Protein AF-A0A2E5SNP8-F1 (afdb_monomer_lite)

pLDDT: mean 77.78, std 11.35, range [41.16, 94.56]

Sequence (162 aa):
DAADNKRTVGARALLDPRYRLQFEVSVLERESGSVIETRTGSQGGSGGEKEIIASYILTASLSYALCPDGATQPLFGTIVLDEAFSKSSHAVAGRIISALNEFGLHPLFVTPNKEMRLLRAHTRSAILVHRKDLRATLTSLSWEELEAHAEKMTRKAHEIPG

Foldseek 3Di:
DLCPCCPDLVNCVVPPVLSVDKDKDFDADPPPRDTPDIQIEDPDDDPVSNLLRVLLCVLVVLQVVQADVPDQGGPAQEDEDEQQCVPPDLVSSLSSLVNSVVSNHDYDYHHPPPPPVSCLVRDFWDWDWDDDDPDIDTDIGGPVRVVVVVVVVVVVVVPPDD

Secondary structure (DSSP, 8-state):
--SS-TTSHHHHHHH-GGGT---EEEEE-TTT--EEEEEE-SSS--HHHHHHHHHHHHHHHHHHHHSPTT-SS-SS-EEEETTTTTTS-HHHHHHHHHHHHHTT-EEEE--SSTTHHHHHHH-SEEEEEEEETTEEEEEEEEHHHHHHHHHHHHHHHH----

Structure (mmCIF, N/CA/C/O backbone):
data_AF-A0A2E5SNP8-F1
#
_entry.id   AF-A0A2E5SNP8-F1
#
loop_
_atom_site.group_PDB
_atom_site.id
_atom_site.type_symbol
_atom_site.label_atom_id
_atom_site.label_alt_id
_atom_site.label_comp_id
_atom_site.label_asym_id
_atom_site.label_entity_id
_atom_site.label_seq_id
_atom_site.pdbx_PDB_ins_code
_atom_site.Cartn_x
_atom_site.Cartn_y
_atom_site.Cartn_z
_atom_site.occupancy
_atom_site.B_iso_or_equiv
_atom_site.auth_seq_id
_atom_site.auth_comp_id
_atom_site.auth_asym_id
_atom_site.auth_atom_id
_atom_site.pdbx_PDB_model_num
ATOM 1 N N . ASP A 1 1 ? -39.409 20.580 7.365 1.00 49.41 1 ASP A N 1
ATOM 2 C CA . ASP A 1 1 ? -38.577 21.162 8.444 1.00 49.41 1 ASP A CA 1
ATOM 3 C C . ASP A 1 1 ? -37.169 20.596 8.653 1.00 49.41 1 ASP A C 1
ATOM 5 O O . ASP A 1 1 ? -36.381 21.269 9.299 1.00 49.41 1 ASP A O 1
ATOM 9 N N . ALA A 1 2 ? -36.760 19.460 8.065 1.00 43.91 2 ALA A N 1
ATOM 10 C CA . ALA A 1 2 ? -35.345 19.024 8.109 1.00 43.91 2 ALA A CA 1
ATOM 11 C C . ALA A 1 2 ? -34.554 19.275 6.803 1.00 43.91 2 ALA A C 1
ATOM 13 O O . ALA A 1 2 ? -33.326 19.281 6.814 1.00 43.91 2 ALA A O 1
ATOM 14 N N . ALA A 1 3 ? -35.246 19.500 5.681 1.00 45.56 3 ALA A N 1
ATOM 15 C CA . ALA A 1 3 ? -34.631 19.659 4.359 1.00 45.56 3 ALA A CA 1
ATOM 16 C C . ALA A 1 3 ? -34.112 21.083 4.069 1.00 45.56 3 ALA A C 1
ATOM 18 O O . ALA A 1 3 ? -33.284 21.259 3.177 1.00 45.56 3 ALA A O 1
ATOM 19 N N . ASP A 1 4 ? -34.559 22.087 4.830 1.00 51.22 4 ASP A N 1
ATOM 20 C CA . ASP A 1 4 ? -34.356 23.500 4.478 1.00 51.22 4 ASP A CA 1
ATOM 21 C C . ASP A 1 4 ? -33.076 24.125 5.051 1.00 51.22 4 ASP A C 1
ATOM 23 O O . ASP A 1 4 ? -32.655 25.198 4.628 1.00 51.22 4 ASP A O 1
ATOM 27 N N . ASN A 1 5 ? -32.397 23.451 5.986 1.00 55.06 5 ASN A N 1
ATOM 28 C CA . ASN A 1 5 ? -31.256 24.035 6.688 1.00 55.06 5 ASN A CA 1
ATOM 29 C C . ASN A 1 5 ? -29.972 23.220 6.473 1.00 55.06 5 ASN A C 1
ATOM 31 O O . ASN A 1 5 ? -29.460 22.563 7.380 1.00 55.06 5 ASN A O 1
ATOM 35 N N . LYS A 1 6 ? -29.416 23.299 5.251 1.00 55.66 6 LYS A N 1
ATOM 36 C CA . LYS A 1 6 ? -28.179 22.617 4.780 1.00 55.66 6 LYS A CA 1
ATOM 37 C C . LYS A 1 6 ? -26.914 22.858 5.639 1.00 55.66 6 LYS A C 1
ATOM 39 O O . LYS A 1 6 ? -25.835 22.343 5.331 1.00 55.66 6 LYS A O 1
ATOM 44 N N . ARG A 1 7 ? -27.003 23.669 6.697 1.00 65.44 7 ARG A N 1
ATOM 45 C CA . ARG A 1 7 ? -25.902 24.011 7.608 1.00 65.44 7 ARG A CA 1
ATOM 46 C C . ARG A 1 7 ? -25.906 23.252 8.933 1.00 65.44 7 ARG A C 1
ATOM 48 O O . ARG A 1 7 ? -24.882 23.294 9.609 1.00 65.44 7 ARG A O 1
ATOM 55 N N . THR A 1 8 ? -26.979 22.555 9.306 1.00 77.00 8 THR A N 1
ATOM 56 C CA . THR A 1 8 ? -26.971 21.781 10.556 1.00 77.00 8 THR A CA 1
ATOM 57 C C . THR A 1 8 ? -26.186 20.482 10.382 1.00 77.00 8 THR A C 1
ATOM 59 O O . THR A 1 8 ? -26.180 19.873 9.309 1.00 77.00 8 THR A O 1
ATOM 62 N N . VAL A 1 9 ? -25.514 20.044 11.448 1.00 72.06 9 VAL A N 1
ATOM 63 C CA . VAL A 1 9 ? -24.779 18.769 11.458 1.00 72.06 9 VAL A CA 1
ATOM 64 C C . VAL A 1 9 ? -25.722 17.604 11.139 1.00 72.06 9 VAL A C 1
ATOM 66 O O . VAL A 1 9 ? -25.363 16.740 10.348 1.00 72.06 9 VAL A O 1
ATOM 69 N N . GLY A 1 10 ? -26.960 17.642 11.647 1.00 76.25 10 GLY A N 1
ATOM 70 C CA . GLY A 1 10 ? -27.993 16.645 11.347 1.00 76.25 10 GLY A CA 1
ATOM 71 C C . GLY A 1 10 ? -28.369 16.580 9.862 1.00 76.25 10 GLY A C 1
ATOM 72 O O . GLY A 1 10 ? -28.402 15.493 9.296 1.00 76.25 10 GLY A O 1
ATOM 73 N N . ALA A 1 11 ? -28.570 17.723 9.194 1.00 79.19 11 ALA A N 1
ATOM 74 C CA . ALA A 1 11 ? -28.865 17.742 7.758 1.00 79.19 11 ALA A CA 1
ATOM 75 C C . ALA A 1 11 ? -27.678 17.250 6.911 1.00 79.19 11 ALA A C 1
ATOM 77 O O . ALA A 1 11 ? -27.872 16.578 5.900 1.00 79.19 11 ALA A O 1
ATOM 78 N N . ARG A 1 12 ? -26.440 17.541 7.336 1.00 77.94 12 ARG A N 1
ATOM 79 C CA . ARG A 1 12 ? -25.228 17.031 6.677 1.00 77.94 12 ARG A CA 1
ATOM 80 C C . ARG A 1 12 ? -25.062 15.529 6.876 1.00 77.94 12 ARG A C 1
ATOM 82 O O . ARG A 1 12 ? -24.748 14.839 5.915 1.00 77.94 12 ARG A O 1
ATOM 89 N N . ALA A 1 13 ? -25.348 15.013 8.067 1.00 80.94 13 ALA A N 1
ATOM 90 C CA . ALA A 1 13 ? -25.281 13.586 8.371 1.00 80.94 13 ALA A CA 1
ATOM 91 C C . ALA A 1 13 ? -26.207 12.736 7.486 1.00 80.94 13 ALA A C 1
ATOM 93 O O . ALA A 1 13 ? -25.852 11.606 7.157 1.00 80.94 13 ALA A O 1
ATOM 94 N N . LEU A 1 14 ? -27.343 13.274 7.026 1.00 81.88 14 LEU A N 1
ATOM 95 C CA . LEU A 1 14 ? -28.252 12.553 6.123 1.00 81.88 14 LEU A CA 1
ATOM 96 C C . LEU A 1 14 ? -27.600 12.168 4.786 1.00 81.88 14 LEU A C 1
ATOM 98 O O . LEU A 1 14 ? -27.883 11.095 4.261 1.00 81.88 14 LEU A O 1
ATOM 102 N N . LEU A 1 15 ? -26.723 13.019 4.245 1.00 80.88 15 LEU A N 1
ATOM 103 C CA . LEU A 1 15 ? -26.130 12.836 2.913 1.00 80.88 15 LEU A CA 1
ATOM 104 C C . LEU A 1 15 ? -24.621 12.570 2.946 1.00 80.88 15 LEU A C 1
ATOM 106 O O . LEU A 1 15 ? -24.077 12.020 1.994 1.00 80.88 15 LEU A O 1
ATOM 110 N N . ASP A 1 16 ? -23.943 12.930 4.033 1.00 76.69 16 ASP A N 1
ATOM 111 C CA . ASP A 1 16 ? -22.495 12.843 4.156 1.00 76.69 16 ASP A CA 1
ATOM 112 C C . ASP A 1 16 ? -22.106 11.926 5.332 1.00 76.69 16 ASP A C 1
ATOM 114 O O . ASP A 1 16 ? -22.250 12.304 6.502 1.00 76.69 16 ASP A O 1
ATOM 118 N N . PRO A 1 17 ? -21.604 10.706 5.049 1.00 69.62 17 PRO A N 1
ATOM 119 C CA . PRO A 1 17 ? -21.241 9.738 6.080 1.00 69.62 17 PRO A CA 1
ATOM 120 C C . PRO A 1 17 ? -20.112 10.224 6.998 1.00 69.62 17 PRO A C 1
ATOM 122 O O . PRO A 1 17 ? -20.000 9.723 8.114 1.00 69.62 17 PRO A O 1
ATOM 125 N N . ARG A 1 18 ? -19.335 11.246 6.605 1.00 72.31 18 ARG A N 1
ATOM 126 C CA . ARG A 1 18 ? -18.308 11.864 7.468 1.00 72.31 18 ARG A CA 1
ATOM 127 C C . ARG A 1 18 ? -18.896 12.549 8.703 1.00 72.31 18 ARG A C 1
ATOM 129 O O . ARG A 1 18 ? -18.163 12.839 9.637 1.00 72.31 18 ARG A O 1
ATOM 136 N N . TYR A 1 19 ? -20.200 12.824 8.702 1.00 75.25 19 TYR A N 1
ATO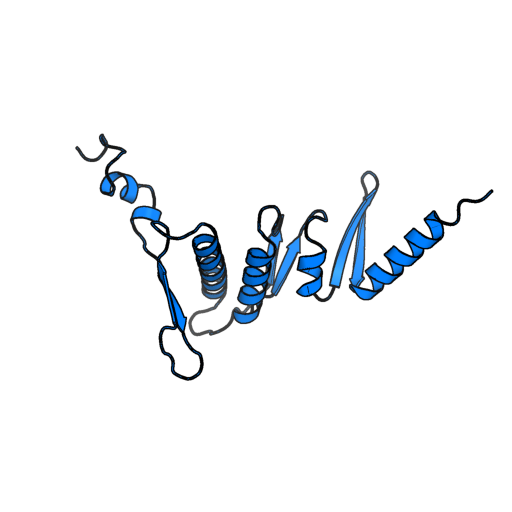M 137 C CA . TYR A 1 19 ? -20.928 13.349 9.859 1.00 75.25 19 TYR A CA 1
ATOM 138 C C . TYR A 1 19 ? -21.728 12.264 10.602 1.00 75.25 19 TYR A C 1
ATOM 140 O O . TYR A 1 19 ? -22.406 12.580 11.575 1.00 75.25 19 TYR A O 1
ATOM 148 N N . ARG A 1 20 ? -21.673 11.002 10.148 1.00 76.94 20 ARG A N 1
ATOM 149 C CA . ARG A 1 20 ? -22.327 9.845 10.792 1.00 76.94 20 ARG A CA 1
ATOM 150 C C . ARG A 1 20 ? -21.351 8.886 11.455 1.00 76.94 20 ARG A C 1
ATOM 152 O O . ARG A 1 20 ? -21.744 8.174 12.371 1.00 76.94 20 ARG A O 1
ATOM 159 N N . LEU A 1 21 ? -20.116 8.835 10.968 1.00 71.25 21 LEU A N 1
ATOM 160 C CA . LEU A 1 21 ? -19.105 7.892 11.419 1.00 71.25 21 LEU A CA 1
ATOM 161 C C . LEU A 1 21 ? -17.880 8.653 11.911 1.00 71.25 21 LEU A C 1
ATOM 163 O O . LEU A 1 21 ? -17.384 9.557 11.237 1.00 71.25 21 LEU A O 1
ATOM 167 N N . GLN A 1 22 ? -17.390 8.252 13.078 1.00 72.88 22 GLN A N 1
ATOM 168 C CA . GLN A 1 22 ? -16.111 8.684 13.616 1.00 72.88 22 GLN A CA 1
ATOM 169 C C . GLN A 1 22 ? -15.177 7.479 13.646 1.00 72.88 22 GLN A C 1
ATOM 171 O O . GLN A 1 22 ? -15.581 6.376 14.005 1.00 72.88 22 GLN A O 1
ATOM 176 N N . PHE A 1 23 ? -13.931 7.705 13.247 1.00 72.69 23 PHE A N 1
ATOM 177 C CA . PHE A 1 23 ? -12.878 6.702 13.306 1.00 72.69 23 PHE A CA 1
ATOM 178 C C . PHE A 1 23 ? -11.856 7.119 14.353 1.00 72.69 23 PHE A C 1
ATOM 180 O O . PHE A 1 23 ? -11.596 8.310 14.519 1.00 72.69 23 PHE A O 1
ATOM 187 N N . GLU A 1 24 ? -11.263 6.149 15.026 1.00 76.94 24 GLU A N 1
ATOM 188 C CA . GLU A 1 24 ? -10.179 6.359 15.975 1.00 76.94 24 GLU A CA 1
ATOM 189 C C . GLU A 1 24 ? -9.083 5.338 15.690 1.00 76.94 24 GLU A C 1
ATOM 191 O O . GLU A 1 24 ? -9.364 4.173 15.411 1.00 76.94 24 GLU A O 1
ATOM 196 N N . VAL A 1 25 ? -7.835 5.796 15.707 1.00 77.25 25 VAL A N 1
ATOM 197 C CA . VAL A 1 25 ? -6.651 4.955 15.557 1.00 77.25 25 VAL A CA 1
ATOM 198 C C . VAL A 1 25 ? -5.770 5.181 16.771 1.00 77.25 25 VAL A C 1
ATOM 200 O O . VAL A 1 25 ? -5.230 6.274 16.952 1.00 77.25 25 VAL A O 1
ATOM 203 N N . SER A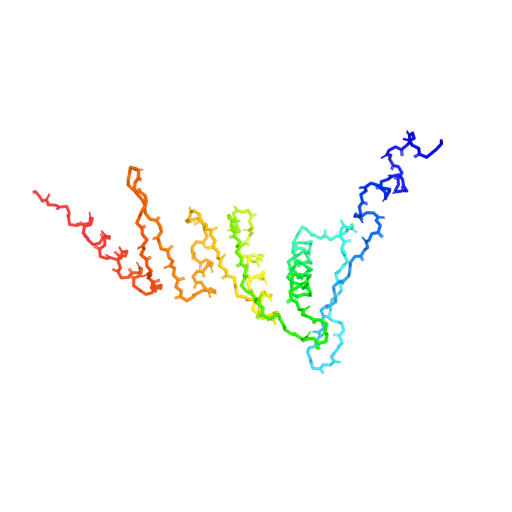 1 26 ? -5.604 4.142 17.581 1.00 83.31 26 SER A N 1
ATOM 204 C CA . SER A 1 26 ? -4.686 4.146 18.717 1.00 83.31 26 SER A CA 1
ATOM 205 C C . SER A 1 26 ? -3.381 3.459 18.334 1.00 83.31 26 SER A C 1
ATOM 207 O O . SER A 1 26 ? -3.372 2.339 17.825 1.00 83.31 26 SER A O 1
ATOM 209 N N . VAL A 1 27 ? -2.270 4.143 18.577 1.00 81.69 27 VAL A N 1
ATOM 210 C CA . VAL A 1 27 ? -0.919 3.598 18.486 1.00 81.69 27 VAL A CA 1
ATOM 211 C C . VAL A 1 27 ? -0.573 3.009 19.841 1.00 81.69 27 VAL A C 1
ATOM 213 O O . VAL A 1 27 ? -0.600 3.711 20.853 1.00 81.69 27 VAL A O 1
ATOM 216 N N . LEU A 1 28 ? -0.252 1.720 19.848 1.00 88.62 28 LEU A N 1
ATOM 217 C CA . LEU A 1 28 ? 0.079 0.979 21.056 1.00 88.62 28 LEU A CA 1
ATOM 218 C C . LEU A 1 28 ? 1.579 0.701 21.114 1.00 88.62 28 LEU A C 1
ATOM 220 O O . LEU A 1 28 ? 2.203 0.394 20.094 1.00 88.62 28 LEU A O 1
ATOM 224 N N . GLU A 1 29 ? 2.150 0.765 22.313 1.00 93.19 29 GLU A N 1
ATOM 225 C CA . GLU A 1 29 ? 3.474 0.215 22.566 1.00 93.19 29 GLU A CA 1
ATOM 226 C C . GLU A 1 29 ? 3.406 -1.309 22.458 1.00 93.19 29 GLU A C 1
ATOM 228 O O . GLU A 1 29 ? 2.570 -1.952 23.092 1.00 93.19 29 GLU A O 1
ATOM 233 N N . ARG A 1 30 ? 4.286 -1.898 21.642 1.00 88.62 30 ARG A N 1
ATOM 234 C CA . ARG A 1 30 ? 4.216 -3.324 21.295 1.00 88.62 30 ARG A CA 1
ATOM 235 C C . ARG A 1 30 ? 4.337 -4.250 22.510 1.00 88.62 30 ARG A C 1
ATOM 237 O O . ARG A 1 30 ? 3.696 -5.294 22.517 1.00 88.62 30 ARG A O 1
ATOM 244 N N . GLU A 1 31 ? 5.165 -3.896 23.491 1.00 94.56 31 GLU A N 1
ATOM 245 C CA . GLU A 1 31 ? 5.459 -4.759 24.643 1.00 94.56 31 GLU A CA 1
ATOM 246 C C . GLU A 1 31 ? 4.443 -4.595 25.777 1.00 94.56 31 GLU A C 1
ATOM 248 O O . GLU A 1 31 ? 3.936 -5.593 26.285 1.00 94.56 31 GLU A O 1
ATOM 253 N N . SER A 1 32 ? 4.109 -3.359 26.164 1.00 94.44 32 SER A N 1
ATOM 254 C CA . SER A 1 32 ? 3.167 -3.117 27.267 1.00 94.44 32 SER A CA 1
ATOM 255 C C . SER A 1 32 ? 1.699 -3.089 26.844 1.00 94.44 32 SER A C 1
ATOM 257 O O . SER A 1 32 ? 0.817 -3.177 27.697 1.00 94.44 32 SER A O 1
ATOM 259 N N . GLY A 1 33 ? 1.414 -2.908 25.550 1.00 91.62 33 GLY A N 1
ATOM 260 C CA . GLY A 1 33 ? 0.065 -2.652 25.046 1.00 91.62 33 GLY A CA 1
ATOM 261 C C . GLY A 1 33 ? -0.503 -1.291 25.460 1.00 91.62 33 GLY A C 1
ATOM 262 O O . GLY A 1 33 ? -1.682 -1.026 25.224 1.00 91.62 33 GLY A O 1
ATOM 263 N N . SER A 1 34 ? 0.300 -0.423 26.084 1.00 93.19 34 SER A N 1
ATOM 264 C CA . SER A 1 34 ? -0.146 0.906 26.495 1.00 93.19 34 SER A CA 1
ATOM 265 C C . SER A 1 34 ? -0.374 1.815 25.289 1.00 93.19 34 SER A C 1
ATOM 267 O O . SER A 1 34 ? 0.306 1.716 24.265 1.00 93.19 34 SER A O 1
ATOM 269 N N . VAL A 1 35 ? -1.352 2.712 25.402 1.00 91.94 35 VAL A N 1
ATOM 270 C CA . VAL A 1 35 ? -1.637 3.697 24.357 1.00 91.94 35 VAL A CA 1
ATOM 271 C C . VAL A 1 35 ? -0.552 4.769 24.387 1.00 91.94 35 VAL A C 1
ATOM 273 O O . VAL A 1 35 ? -0.458 5.533 25.344 1.00 91.94 35 VAL A O 1
ATOM 276 N N . ILE A 1 36 ? 0.243 4.836 23.321 1.00 88.56 36 ILE A N 1
ATOM 277 C CA . ILE A 1 36 ? 1.224 5.904 23.101 1.00 88.56 36 ILE A CA 1
ATOM 278 C C . ILE A 1 36 ? 0.500 7.156 22.611 1.00 88.56 36 ILE A C 1
ATOM 280 O O . ILE A 1 36 ? 0.779 8.269 23.047 1.00 88.56 36 ILE A O 1
ATOM 284 N N . GLU A 1 37 ? -0.424 6.972 21.669 1.00 82.25 37 GLU A N 1
ATOM 285 C CA . GLU A 1 37 ? -1.083 8.075 20.990 1.00 82.25 37 GLU A CA 1
ATOM 286 C C . GLU A 1 37 ? -2.434 7.637 20.433 1.00 82.25 37 GLU A C 1
ATOM 288 O O . GLU A 1 37 ? -2.549 6.567 19.842 1.00 82.25 37 GLU A O 1
ATOM 293 N N . THR A 1 38 ? -3.442 8.494 20.549 1.00 81.69 38 THR A N 1
ATOM 294 C CA . THR A 1 38 ? -4.748 8.296 19.919 1.00 81.69 38 THR A CA 1
ATOM 295 C C . THR A 1 38 ? -4.981 9.385 18.885 1.00 81.69 38 THR A C 1
ATOM 297 O O . THR A 1 38 ? -4.855 10.572 19.181 1.00 81.69 38 THR A O 1
ATOM 300 N N . ARG A 1 39 ? -5.376 8.985 17.675 1.00 76.19 39 ARG A N 1
ATOM 301 C CA . ARG A 1 39 ? -5.740 9.884 16.579 1.00 76.19 39 ARG A CA 1
ATOM 302 C C . ARG A 1 39 ? -7.212 9.702 16.226 1.00 76.19 39 ARG A C 1
ATOM 304 O O . ARG A 1 39 ? -7.626 8.610 15.845 1.00 76.19 39 ARG A O 1
ATOM 311 N N . THR A 1 40 ? -8.000 10.770 16.301 1.00 72.56 40 THR A N 1
ATOM 312 C CA . THR A 1 40 ? -9.427 10.758 15.944 1.00 72.56 40 THR A CA 1
ATOM 313 C C . THR A 1 40 ? -9.663 11.359 14.553 1.00 72.56 40 THR A C 1
ATOM 315 O O . THR A 1 40 ? -9.007 12.303 14.112 1.00 72.56 40 THR A O 1
ATOM 318 N N . GLY A 1 41 ? -10.573 10.744 13.801 1.00 66.94 41 GLY A N 1
ATOM 319 C CA . GLY A 1 41 ? -10.789 10.980 12.379 1.00 66.94 41 GLY A CA 1
ATOM 320 C C . GLY A 1 41 ? -11.771 12.106 12.028 1.00 66.94 41 GLY A C 1
ATOM 321 O O . GLY A 1 41 ? -12.733 12.405 12.730 1.00 66.94 41 GLY A O 1
ATOM 322 N N . SER A 1 42 ? -11.548 12.652 10.827 1.00 55.12 42 SER A N 1
ATOM 323 C CA . SER A 1 42 ? -12.325 13.621 10.027 1.00 55.12 42 SER A CA 1
ATOM 324 C C . SER A 1 42 ? -12.453 15.068 10.540 1.00 55.12 42 SER A C 1
ATOM 326 O O . SER A 1 42 ? -12.244 15.992 9.744 1.00 55.12 42 SER A O 1
ATOM 328 N N . GLN A 1 43 ? -12.695 15.292 11.834 1.00 55.53 43 GLN A N 1
ATOM 329 C CA . GLN A 1 43 ? -12.932 16.620 12.422 1.00 55.53 43 GLN A CA 1
ATOM 330 C C . GLN A 1 43 ? -11.909 16.904 13.539 1.00 55.53 43 GLN A C 1
ATOM 332 O O . GLN A 1 43 ? -12.184 16.627 14.697 1.00 55.53 43 GLN A O 1
ATOM 337 N N . GLY A 1 44 ? -10.724 17.441 13.210 1.00 55.41 44 GLY A N 1
ATOM 338 C CA . GLY A 1 44 ? -9.822 18.001 14.241 1.00 55.41 44 GLY A CA 1
ATOM 339 C C . GLY A 1 44 ? -8.331 17.641 14.220 1.00 55.41 44 GLY A C 1
ATOM 340 O O . GLY A 1 44 ? -7.607 18.195 15.032 1.00 55.41 44 GLY A O 1
ATOM 341 N N . GLY A 1 45 ? -7.842 16.799 13.306 1.00 57.50 45 GLY A N 1
ATOM 342 C CA . GLY A 1 45 ? -6.401 16.498 13.187 1.00 57.50 45 GLY A CA 1
ATOM 343 C C . GLY A 1 45 ? -5.630 17.371 12.186 1.00 57.50 45 GLY A C 1
ATOM 344 O O . GLY A 1 45 ? -6.235 18.003 11.305 1.00 57.50 45 GLY A O 1
ATOM 345 N N . SER A 1 46 ? -4.293 17.356 12.270 1.00 63.22 46 SER A N 1
ATOM 346 C CA . SER A 1 46 ? -3.418 17.928 11.230 1.00 63.22 46 SER A CA 1
ATOM 347 C C . SER A 1 46 ? -3.636 17.214 9.886 1.00 63.22 46 SER A C 1
ATOM 349 O O . SER A 1 46 ? -4.109 16.075 9.841 1.00 63.22 46 SER A O 1
ATOM 351 N N . GLY A 1 47 ? -3.304 17.862 8.761 1.00 64.56 47 GLY A N 1
ATOM 352 C CA . GLY A 1 47 ? -3.448 17.245 7.432 1.00 64.56 47 GLY A CA 1
ATOM 353 C C . GLY A 1 47 ? -2.778 15.866 7.339 1.00 64.56 47 GLY A C 1
ATOM 354 O O . GLY A 1 47 ? -3.383 14.929 6.825 1.00 64.56 47 GLY A O 1
ATOM 355 N N . GLY A 1 48 ? -1.595 15.716 7.948 1.00 65.19 48 GLY A N 1
ATOM 356 C CA . GLY A 1 48 ? -0.847 14.457 7.963 1.00 65.19 48 GLY A CA 1
ATOM 357 C C . GLY A 1 48 ? -1.486 13.347 8.805 1.00 65.19 48 GLY A C 1
ATOM 358 O O . GLY A 1 48 ? -1.411 12.180 8.431 1.00 65.19 48 GLY A O 1
ATOM 359 N N . GLU A 1 49 ? -2.171 13.668 9.907 1.00 66.94 49 GLU A N 1
ATOM 360 C CA . GLU A 1 49 ? -2.878 12.658 10.717 1.00 66.94 49 GLU A CA 1
ATOM 361 C C . GLU A 1 49 ? -4.050 12.041 9.955 1.00 66.94 49 GLU A C 1
ATOM 363 O O . GLU A 1 49 ? -4.266 10.829 10.007 1.00 66.94 49 GLU A O 1
ATOM 368 N N . LYS A 1 50 ? -4.780 12.868 9.200 1.00 69.50 50 LYS A N 1
ATOM 369 C CA . LYS A 1 50 ? -5.892 12.406 8.363 1.00 69.50 50 LYS A CA 1
ATOM 370 C C . LYS A 1 50 ? -5.407 11.460 7.267 1.00 69.50 50 LYS A C 1
ATOM 372 O O . LYS A 1 50 ? -6.075 10.467 6.990 1.00 69.50 50 LYS A O 1
ATOM 377 N N . GLU A 1 51 ? -4.246 11.743 6.681 1.00 69.56 51 GLU A N 1
ATOM 378 C CA . GLU A 1 51 ? -3.636 10.888 5.659 1.00 69.56 51 GLU A CA 1
ATOM 379 C C . GLU A 1 51 ? -3.197 9.529 6.227 1.00 69.56 51 GLU A C 1
ATOM 381 O O . GLU A 1 51 ? -3.432 8.498 5.594 1.00 69.56 51 GLU A O 1
ATOM 386 N N . ILE A 1 52 ? -2.639 9.498 7.445 1.00 72.75 52 ILE A N 1
ATOM 387 C CA . ILE A 1 52 ? -2.266 8.248 8.129 1.00 72.75 52 ILE A CA 1
ATOM 388 C C . ILE A 1 52 ? -3.506 7.384 8.369 1.00 72.75 52 ILE A C 1
ATOM 390 O O . ILE A 1 52 ? -3.541 6.232 7.940 1.00 72.75 52 ILE A O 1
ATOM 394 N N . ILE A 1 53 ? -4.547 7.937 8.995 1.00 73.38 53 ILE A N 1
ATOM 395 C CA . ILE A 1 53 ? -5.777 7.187 9.286 1.00 73.38 53 ILE A CA 1
ATOM 396 C C . ILE A 1 53 ? -6.402 6.653 7.990 1.00 73.38 53 ILE A C 1
ATOM 398 O O . ILE A 1 53 ? -6.764 5.481 7.917 1.00 73.38 53 ILE A O 1
ATOM 402 N N . ALA A 1 54 ? -6.478 7.485 6.948 1.00 72.19 54 ALA A N 1
ATOM 403 C CA . ALA A 1 54 ? -7.040 7.082 5.664 1.00 72.19 54 ALA A CA 1
ATOM 404 C C . ALA A 1 54 ? -6.285 5.895 5.042 1.00 72.19 54 ALA A C 1
ATOM 406 O O . ALA A 1 54 ? -6.928 4.969 4.553 1.00 72.19 54 ALA A O 1
ATOM 407 N N . SER A 1 55 ? -4.946 5.882 5.102 1.00 73.69 55 SER A N 1
ATOM 408 C CA . SER A 1 55 ? -4.138 4.774 4.566 1.00 73.69 55 SER A CA 1
ATOM 409 C C . SER A 1 55 ? -4.389 3.436 5.269 1.00 73.69 55 SER A C 1
ATOM 411 O O . SER A 1 55 ? -4.565 2.413 4.600 1.00 73.69 55 SER A O 1
ATOM 413 N N . TYR A 1 56 ? -4.455 3.441 6.603 1.00 78.69 56 TYR A N 1
ATOM 414 C CA . TYR A 1 56 ? -4.692 2.231 7.389 1.00 78.69 56 TYR A CA 1
ATOM 415 C C . TYR A 1 56 ? -6.122 1.730 7.233 1.00 78.69 56 TYR A C 1
ATOM 417 O O . TYR A 1 56 ? -6.320 0.543 6.995 1.00 78.69 56 TYR A O 1
ATOM 425 N N . ILE A 1 57 ? -7.111 2.628 7.291 1.00 79.38 57 ILE A N 1
ATOM 426 C CA . ILE A 1 57 ? -8.516 2.259 7.088 1.00 79.38 57 ILE A CA 1
ATOM 427 C C . ILE A 1 57 ? -8.718 1.680 5.692 1.00 79.38 57 ILE A C 1
ATOM 429 O O . ILE A 1 57 ? -9.342 0.629 5.572 1.00 79.38 57 ILE A O 1
ATOM 433 N N . LEU A 1 58 ? -8.188 2.323 4.646 1.00 78.81 58 LEU A N 1
ATOM 434 C CA . LEU A 1 58 ? -8.298 1.825 3.274 1.00 78.81 58 LEU A CA 1
ATOM 435 C C . LEU A 1 58 ? -7.727 0.410 3.160 1.00 78.81 58 LEU A C 1
ATOM 437 O O . LEU A 1 58 ? -8.394 -0.486 2.649 1.00 78.81 58 LEU A O 1
ATOM 441 N N . THR A 1 59 ? -6.514 0.210 3.671 1.00 82.69 59 THR A N 1
ATOM 442 C CA . THR A 1 59 ? -5.821 -1.076 3.585 1.00 82.69 59 THR A CA 1
ATOM 443 C C . THR A 1 59 ? -6.540 -2.171 4.371 1.00 82.69 59 THR A C 1
ATOM 445 O O . THR A 1 59 ? -6.779 -3.254 3.839 1.00 82.69 59 THR A O 1
ATOM 448 N N . ALA A 1 60 ? -6.927 -1.882 5.614 1.00 82.88 60 ALA A N 1
ATOM 449 C CA . ALA A 1 60 ? -7.645 -2.822 6.465 1.00 82.88 60 ALA A CA 1
ATOM 450 C C . ALA A 1 60 ? -9.012 -3.183 5.868 1.00 82.88 60 ALA A C 1
ATOM 452 O O . ALA A 1 60 ? -9.385 -4.352 5.855 1.00 82.88 60 ALA A O 1
ATOM 453 N N . SER A 1 61 ? -9.729 -2.200 5.315 1.00 83.88 61 SER A N 1
ATOM 454 C CA . SER A 1 61 ? -11.022 -2.425 4.657 1.00 83.88 61 SER A CA 1
ATOM 455 C C . SER A 1 61 ? -10.875 -3.309 3.421 1.00 83.88 61 SER A C 1
ATOM 457 O O . SER A 1 61 ? -11.707 -4.181 3.188 1.00 83.88 61 SER A O 1
ATOM 459 N N . LEU A 1 62 ? -9.812 -3.101 2.638 1.00 82.00 62 LEU A N 1
ATOM 460 C CA . LEU A 1 62 ? -9.529 -3.904 1.453 1.00 82.00 62 LEU A CA 1
ATOM 461 C C . LEU A 1 62 ? -9.165 -5.342 1.827 1.00 82.00 62 LEU A C 1
ATOM 463 O O . LEU A 1 62 ? -9.702 -6.271 1.237 1.00 82.00 62 LEU A O 1
ATOM 467 N N . SER A 1 63 ? -8.312 -5.526 2.836 1.00 84.75 63 SER A N 1
ATOM 468 C CA . SER A 1 63 ? -7.985 -6.851 3.372 1.00 84.75 63 SER A CA 1
ATOM 469 C C . SER A 1 63 ? -9.242 -7.564 3.871 1.00 84.75 63 SER A C 1
ATOM 471 O O . SER A 1 63 ? -9.530 -8.666 3.420 1.00 84.75 63 SER A O 1
ATOM 473 N N . TYR A 1 64 ? -10.063 -6.892 4.686 1.00 83.44 64 TYR A N 1
ATOM 474 C CA . TYR A 1 64 ? -11.330 -7.431 5.182 1.00 83.44 64 TYR A CA 1
ATOM 475 C C . TYR A 1 64 ? -12.275 -7.859 4.051 1.00 83.44 64 TYR A C 1
ATOM 477 O O . TYR A 1 64 ? -12.802 -8.964 4.085 1.00 83.44 64 TYR A O 1
ATOM 485 N N . ALA A 1 65 ? -12.452 -7.025 3.023 1.00 83.75 65 ALA A N 1
ATOM 486 C CA . ALA A 1 65 ? -13.326 -7.335 1.891 1.00 83.75 65 ALA A CA 1
ATOM 487 C C . ALA A 1 65 ? -12.822 -8.501 1.018 1.00 83.75 65 ALA A C 1
ATOM 489 O O . ALA A 1 65 ? -13.614 -9.121 0.310 1.00 83.75 65 ALA A O 1
ATOM 490 N N . LEU A 1 66 ? -11.515 -8.777 1.037 1.00 84.56 66 LEU A N 1
ATOM 491 C CA . LEU A 1 66 ? -10.874 -9.844 0.262 1.00 84.56 66 LEU A CA 1
ATOM 492 C C . LEU A 1 66 ? -10.637 -11.127 1.085 1.00 84.56 66 LEU A C 1
ATOM 494 O O . LEU A 1 66 ? -10.231 -12.150 0.524 1.00 84.56 66 LEU A O 1
ATOM 498 N N . CYS A 1 67 ? -10.892 -11.088 2.394 1.00 87.06 67 CYS A N 1
ATOM 499 C CA . CYS A 1 67 ? -10.838 -12.234 3.294 1.00 87.06 67 CYS A CA 1
ATOM 500 C C . CYS A 1 67 ? -12.188 -12.969 3.316 1.00 87.06 67 CYS A C 1
ATOM 502 O O . CYS A 1 67 ? -13.213 -12.353 3.604 1.00 87.06 67 CYS A O 1
ATOM 504 N N . PRO A 1 68 ? -12.217 -14.289 3.068 1.00 84.81 68 PRO A N 1
ATOM 505 C CA . PRO A 1 68 ? -13.391 -15.106 3.362 1.00 84.81 68 PRO A CA 1
ATOM 506 C C . PRO A 1 68 ? -13.737 -15.113 4.851 1.00 84.81 68 PRO A C 1
ATOM 508 O O . PRO A 1 68 ? -12.869 -14.909 5.704 1.00 84.81 68 PRO A O 1
ATOM 511 N N . ASP A 1 69 ? -14.981 -15.470 5.163 1.00 84.12 69 ASP A N 1
ATOM 512 C CA . ASP A 1 69 ? -15.426 -15.658 6.541 1.00 84.12 69 ASP A CA 1
ATOM 513 C C . ASP A 1 69 ? -14.525 -16.659 7.284 1.00 84.12 69 ASP A C 1
ATOM 515 O O . ASP A 1 69 ? -14.315 -17.794 6.851 1.00 84.12 69 ASP A O 1
ATOM 5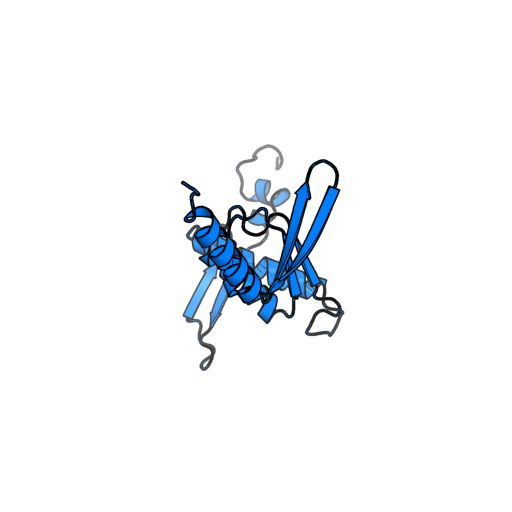19 N N . GLY A 1 70 ? -13.976 -16.222 8.420 1.00 81.81 70 GLY A N 1
ATOM 520 C CA . GLY A 1 70 ? -13.082 -17.024 9.260 1.00 81.81 70 GLY A CA 1
ATOM 521 C C . GLY A 1 70 ? -11.616 -17.058 8.814 1.00 81.81 70 GLY A C 1
ATOM 522 O O . GLY A 1 70 ? -10.794 -17.643 9.519 1.00 81.81 70 GLY A O 1
ATOM 523 N N . ALA A 1 71 ? -11.257 -16.419 7.697 1.00 84.00 71 ALA A N 1
ATOM 524 C CA . ALA A 1 71 ? -9.869 -16.282 7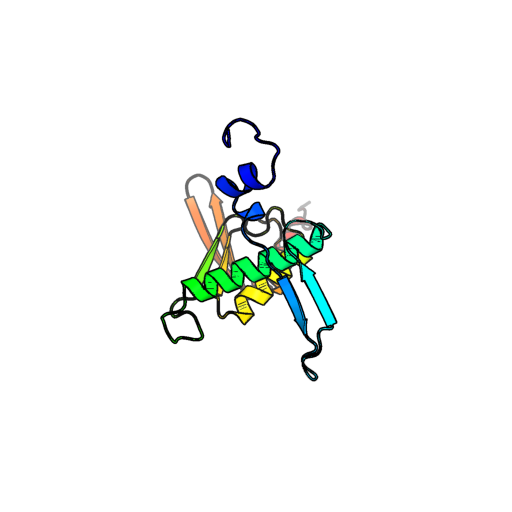.271 1.00 84.00 71 ALA A CA 1
ATOM 525 C C . ALA A 1 71 ? -9.217 -15.030 7.875 1.00 84.00 71 ALA A C 1
ATOM 527 O O . ALA A 1 71 ? -9.826 -13.967 7.977 1.00 84.00 71 ALA A O 1
ATOM 528 N N . THR A 1 72 ? -7.940 -15.144 8.241 1.00 79.00 72 THR A N 1
ATOM 529 C CA . THR A 1 72 ? -7.126 -14.016 8.728 1.00 79.00 72 THR A CA 1
ATOM 530 C C . THR A 1 72 ? -6.332 -13.333 7.616 1.00 79.00 72 THR A C 1
ATOM 532 O O . THR A 1 72 ? -5.704 -12.305 7.862 1.00 79.00 72 THR A O 1
ATOM 535 N N . GLN A 1 73 ? -6.344 -13.898 6.404 1.00 80.94 73 GLN A N 1
ATOM 536 C CA . GLN A 1 73 ? -5.644 -13.386 5.230 1.00 80.94 73 GLN A CA 1
ATOM 537 C C . GLN A 1 73 ? -6.478 -13.557 3.952 1.00 80.94 73 GLN A C 1
ATOM 539 O O . GLN A 1 73 ? -7.268 -14.505 3.854 1.00 80.94 73 GLN A O 1
ATOM 544 N N . PRO A 1 74 ? -6.294 -12.665 2.964 1.00 84.19 74 PRO A N 1
ATOM 545 C CA . PRO A 1 74 ? -7.039 -12.713 1.714 1.00 84.19 74 PRO A CA 1
ATOM 546 C C . PRO A 1 74 ? -6.619 -13.920 0.864 1.00 84.19 74 PRO A C 1
ATOM 548 O O . PRO A 1 74 ? -5.429 -14.179 0.694 1.00 84.19 74 PRO A O 1
ATOM 551 N N . LEU A 1 75 ? -7.588 -14.634 0.272 1.00 82.12 75 LEU A N 1
ATOM 552 C CA . LEU A 1 75 ? -7.302 -15.739 -0.666 1.00 82.12 75 LEU A CA 1
ATOM 553 C C . LEU A 1 75 ? -6.622 -15.236 -1.946 1.00 82.12 75 LEU A C 1
ATOM 555 O O . LEU A 1 75 ? -5.761 -15.908 -2.509 1.00 82.12 75 LEU A O 1
ATOM 559 N N . PHE A 1 76 ? -7.019 -14.042 -2.391 1.00 80.00 76 PHE A N 1
ATOM 560 C CA . PHE A 1 76 ? -6.434 -13.332 -3.521 1.00 80.00 76 PHE A CA 1
ATOM 561 C C . PHE A 1 76 ? -6.098 -11.907 -3.084 1.00 80.00 76 PHE A C 1
ATOM 563 O O . PHE A 1 76 ? -6.950 -11.024 -3.081 1.00 80.00 76 PHE A O 1
ATOM 570 N N . GLY A 1 77 ? -4.844 -11.693 -2.687 1.00 84.50 77 GLY A N 1
ATOM 571 C CA . GLY A 1 77 ? -4.369 -10.405 -2.177 1.00 84.50 77 GLY A CA 1
ATOM 572 C C . GLY A 1 77 ? -3.847 -9.443 -3.244 1.00 84.50 77 GLY A C 1
ATOM 573 O O . GLY A 1 77 ? -3.358 -8.374 -2.889 1.00 84.50 77 GLY A O 1
ATOM 574 N N . THR A 1 78 ? -3.876 -9.799 -4.535 1.00 89.50 78 THR A N 1
ATOM 575 C CA . THR A 1 78 ? -3.342 -8.926 -5.590 1.00 89.50 78 THR A CA 1
ATOM 576 C C . THR A 1 78 ? -4.250 -7.729 -5.824 1.00 89.50 78 THR A C 1
ATOM 578 O O . THR A 1 78 ? -5.414 -7.887 -6.186 1.00 89.50 78 THR A O 1
ATOM 581 N N . ILE A 1 79 ? -3.696 -6.529 -5.674 1.00 87.69 79 ILE A N 1
ATOM 582 C CA . ILE A 1 79 ? -4.419 -5.273 -5.878 1.00 87.69 79 ILE A CA 1
ATOM 583 C C . ILE A 1 79 ? -3.691 -4.437 -6.925 1.00 87.69 79 ILE A C 1
ATOM 585 O O . ILE A 1 79 ? -2.465 -4.355 -6.912 1.00 87.69 79 ILE A O 1
ATOM 589 N N . VAL A 1 80 ? -4.430 -3.816 -7.839 1.00 88.75 80 VAL A N 1
ATOM 590 C CA . VAL A 1 80 ? -3.858 -2.927 -8.858 1.00 88.75 80 VAL A CA 1
ATOM 591 C C . VAL A 1 80 ? -4.217 -1.494 -8.504 1.00 88.75 80 VAL A C 1
ATOM 593 O O . VAL A 1 80 ? -5.391 -1.167 -8.345 1.00 88.75 80 VAL A O 1
ATOM 596 N N . LEU A 1 81 ? -3.201 -0.649 -8.369 1.00 85.44 81 LEU A N 1
ATOM 597 C CA . LEU A 1 81 ? -3.353 0.763 -8.049 1.00 85.44 81 LEU A CA 1
ATOM 598 C C . LEU A 1 81 ? -2.899 1.583 -9.253 1.00 85.44 81 LEU A C 1
ATOM 600 O O . LEU A 1 81 ? -1.699 1.704 -9.509 1.00 85.44 81 LEU A O 1
ATOM 604 N N . ASP A 1 82 ? -3.873 2.111 -9.993 1.00 85.44 82 ASP A N 1
ATOM 605 C CA . ASP A 1 82 ? -3.622 3.019 -11.109 1.00 85.44 82 ASP A CA 1
ATOM 606 C C . ASP A 1 82 ? -3.357 4.446 -10.619 1.00 85.44 82 ASP A C 1
ATOM 608 O O . ASP A 1 82 ? -3.885 4.874 -9.591 1.00 85.44 82 ASP A O 1
ATOM 612 N N . GLU A 1 83 ? -2.487 5.156 -11.333 1.00 80.88 83 GLU A N 1
ATOM 613 C CA . GLU A 1 83 ? -1.943 6.465 -10.952 1.00 80.88 83 GLU A CA 1
ATOM 614 C C . GLU A 1 83 ? -1.473 6.539 -9.487 1.00 80.88 83 GLU A C 1
ATOM 616 O O . GLU A 1 83 ? -1.650 7.553 -8.792 1.00 80.88 83 GLU A O 1
ATOM 621 N N . ALA A 1 84 ? -0.866 5.449 -9.010 1.00 78.25 84 ALA A N 1
ATOM 622 C CA . ALA A 1 84 ? -0.491 5.303 -7.615 1.00 78.25 84 ALA A CA 1
ATOM 623 C C . ALA A 1 84 ? 0.416 6.455 -7.159 1.00 78.25 84 ALA A C 1
ATOM 625 O O . ALA A 1 84 ? 1.414 6.789 -7.800 1.00 78.25 84 ALA A O 1
ATOM 626 N N . PHE A 1 85 ? 0.061 7.049 -6.018 1.00 77.31 85 PHE A N 1
ATOM 627 C CA . PHE A 1 85 ? 0.835 8.086 -5.327 1.00 77.31 85 PHE A CA 1
ATOM 628 C C . PHE A 1 85 ? 1.061 9.389 -6.109 1.00 77.31 85 PHE A C 1
ATOM 630 O O . PHE A 1 85 ? 1.843 10.227 -5.672 1.00 77.31 85 PHE A O 1
ATOM 637 N N . SER A 1 86 ? 0.321 9.630 -7.197 1.00 72.62 86 SER A N 1
ATOM 638 C CA . SER A 1 86 ? 0.458 10.826 -8.047 1.00 72.62 86 SER A CA 1
ATOM 639 C C . SER A 1 86 ? 0.316 12.172 -7.314 1.00 72.62 86 SER A C 1
ATOM 641 O O . SER A 1 86 ? 0.830 13.188 -7.785 1.00 72.62 86 SER A O 1
ATOM 643 N N . LYS A 1 87 ? -0.384 12.193 -6.172 1.00 70.69 87 LYS A N 1
ATOM 644 C CA . LYS A 1 87 ? -0.613 13.379 -5.323 1.00 70.69 87 LYS A CA 1
ATOM 645 C C . LYS A 1 87 ? -0.227 13.158 -3.857 1.00 70.69 87 LYS A C 1
ATOM 647 O O . LYS A 1 87 ? -0.534 13.998 -3.016 1.00 70.69 87 LYS A O 1
ATOM 652 N N . SER A 1 88 ? 0.389 12.023 -3.536 1.00 71.25 88 SER A N 1
ATOM 653 C CA . SER A 1 88 ? 0.705 11.644 -2.158 1.00 71.25 88 SER A CA 1
ATOM 654 C C . SER A 1 88 ? 2.138 12.032 -1.815 1.00 71.25 88 SER A C 1
ATOM 656 O O . SER A 1 88 ? 3.034 11.901 -2.642 1.00 71.25 88 SER A O 1
ATOM 658 N N . SER A 1 89 ? 2.383 12.466 -0.579 1.00 75.19 89 SER A N 1
ATOM 659 C CA . SER A 1 89 ? 3.760 12.627 -0.104 1.00 75.19 89 SER A CA 1
ATOM 660 C C . SER A 1 89 ? 4.463 11.264 -0.019 1.00 75.19 89 SER A C 1
ATOM 662 O O . SER A 1 89 ? 3.820 10.251 0.275 1.00 75.19 89 SER A O 1
ATOM 664 N N . HIS A 1 90 ? 5.791 11.231 -0.198 1.00 77.56 90 HIS A N 1
ATOM 665 C CA . HIS A 1 90 ? 6.590 10.005 -0.042 1.00 77.56 90 HIS A CA 1
ATOM 666 C C . HIS A 1 90 ? 6.307 9.285 1.284 1.00 77.56 90 HIS A C 1
ATOM 668 O O . HIS A 1 90 ? 6.200 8.062 1.330 1.00 77.56 90 HIS A O 1
ATOM 674 N N . ALA A 1 91 ? 6.144 10.046 2.368 1.00 77.94 91 ALA A N 1
ATOM 675 C CA . ALA A 1 91 ? 5.896 9.490 3.689 1.00 77.94 91 ALA A CA 1
ATOM 676 C C . ALA A 1 91 ? 4.515 8.815 3.785 1.00 77.94 91 ALA A C 1
ATOM 678 O O . ALA A 1 91 ? 4.372 7.802 4.466 1.00 77.94 91 ALA A O 1
ATOM 679 N N . VAL A 1 92 ? 3.481 9.361 3.143 1.00 77.12 92 VAL A N 1
ATOM 680 C CA . VAL A 1 92 ? 2.140 8.744 3.111 1.00 77.12 92 VAL A CA 1
ATOM 681 C C . VAL A 1 92 ? 2.145 7.503 2.237 1.00 77.12 92 VAL A C 1
ATOM 683 O O . VAL A 1 92 ? 1.643 6.456 2.632 1.00 77.12 92 VAL A O 1
ATOM 686 N N . ALA A 1 93 ? 2.759 7.607 1.067 1.00 80.19 93 ALA A N 1
ATOM 687 C CA . ALA A 1 93 ? 2.828 6.517 0.121 1.00 80.19 93 ALA A CA 1
ATOM 688 C C . ALA A 1 93 ? 3.613 5.317 0.685 1.00 80.19 93 ALA A C 1
ATOM 690 O O . ALA A 1 93 ? 3.113 4.198 0.645 1.00 80.19 93 ALA A O 1
ATOM 691 N N . GLY A 1 94 ? 4.757 5.544 1.340 1.00 82.25 94 GLY A N 1
ATOM 692 C CA . GLY A 1 94 ? 5.493 4.489 2.048 1.00 82.25 94 GLY A CA 1
ATOM 693 C C . GLY A 1 94 ? 4.664 3.800 3.140 1.00 82.25 94 GLY A C 1
ATOM 694 O O . GLY A 1 94 ? 4.695 2.579 3.256 1.00 82.25 94 GLY A O 1
ATOM 695 N N . ARG A 1 95 ? 3.847 4.554 3.894 1.00 81.31 95 ARG A N 1
ATOM 696 C CA . ARG A 1 95 ? 2.933 3.977 4.899 1.00 81.31 95 ARG A CA 1
ATOM 697 C C . ARG A 1 95 ? 1.866 3.087 4.275 1.00 81.31 95 ARG A C 1
ATOM 699 O O . ARG A 1 95 ? 1.619 2.008 4.801 1.00 81.31 95 ARG A O 1
ATOM 706 N N . ILE A 1 96 ? 1.272 3.514 3.157 1.00 83.75 96 ILE A N 1
ATOM 707 C CA . ILE A 1 96 ? 0.318 2.693 2.401 1.00 83.75 96 ILE A CA 1
ATOM 708 C C . ILE A 1 96 ? 0.990 1.382 1.989 1.00 83.75 96 ILE A C 1
ATOM 710 O O . ILE A 1 96 ? 0.442 0.319 2.250 1.00 83.75 96 ILE A O 1
ATOM 714 N N . ILE A 1 97 ? 2.193 1.435 1.411 1.00 86.19 97 ILE A N 1
ATOM 715 C CA . ILE A 1 97 ? 2.888 0.226 0.946 1.00 86.19 97 ILE A CA 1
ATOM 716 C C . ILE A 1 97 ? 3.200 -0.728 2.109 1.00 86.19 97 ILE A C 1
ATOM 718 O O . ILE A 1 97 ? 2.946 -1.928 1.999 1.00 86.19 97 ILE A O 1
ATOM 722 N N . SER A 1 98 ? 3.687 -0.204 3.238 1.00 85.56 98 SER A N 1
ATOM 723 C CA . SER A 1 98 ? 3.938 -1.010 4.438 1.00 85.56 98 SER A CA 1
ATOM 724 C C . SER A 1 98 ? 2.664 -1.649 4.984 1.00 85.56 98 SER A C 1
ATOM 726 O O . SER A 1 98 ? 2.673 -2.834 5.307 1.00 85.56 98 SER A O 1
ATOM 728 N N . ALA A 1 99 ? 1.562 -0.896 5.052 1.00 86.00 99 ALA A N 1
ATOM 729 C CA . ALA A 1 99 ? 0.282 -1.432 5.492 1.00 86.00 99 ALA A CA 1
ATOM 730 C C . ALA A 1 99 ? -0.182 -2.559 4.559 1.00 86.00 99 ALA A C 1
ATOM 732 O O . ALA A 1 99 ? -0.527 -3.633 5.033 1.00 86.00 99 ALA A O 1
ATOM 733 N N . LEU A 1 100 ? -0.151 -2.354 3.238 1.00 88.12 100 LEU A N 1
ATOM 734 C CA . LEU A 1 100 ? -0.574 -3.371 2.267 1.00 88.12 100 LEU A CA 1
ATOM 735 C C . LEU A 1 100 ? 0.160 -4.700 2.502 1.00 88.12 100 LEU A C 1
ATOM 737 O O . LEU A 1 100 ? -0.475 -5.750 2.541 1.00 88.12 100 LEU A O 1
ATOM 741 N N . ASN A 1 101 ? 1.470 -4.638 2.750 1.00 86.62 101 ASN A N 1
ATOM 742 C CA . ASN A 1 101 ? 2.284 -5.813 3.049 1.00 86.62 101 ASN A CA 1
ATOM 743 C C . ASN A 1 101 ? 1.914 -6.486 4.387 1.00 86.62 101 ASN A C 1
ATOM 745 O O . ASN A 1 101 ? 1.778 -7.706 4.432 1.00 86.62 101 ASN A O 1
ATOM 749 N N . GLU A 1 102 ? 1.714 -5.714 5.461 1.00 86.56 102 GLU A N 1
ATOM 750 C CA . GLU A 1 102 ? 1.274 -6.227 6.776 1.00 86.56 102 GLU A CA 1
ATOM 751 C C . GLU A 1 102 ? -0.083 -6.947 6.694 1.00 86.56 102 GLU A C 1
ATOM 753 O O . GLU A 1 102 ? -0.301 -7.964 7.348 1.00 86.56 102 GLU A O 1
ATOM 758 N N . PHE A 1 103 ? -0.985 -6.462 5.839 1.00 85.75 103 PHE A N 1
ATOM 759 C CA . PHE A 1 103 ? -2.313 -7.043 5.630 1.00 85.75 103 PHE A CA 1
ATOM 760 C C . PHE A 1 103 ? -2.351 -8.178 4.586 1.00 85.75 103 PHE A C 1
ATOM 762 O O . PHE A 1 103 ? -3.436 -8.619 4.196 1.00 85.75 103 PHE A O 1
ATOM 769 N N . GLY A 1 104 ? -1.188 -8.657 4.126 1.00 87.12 104 GLY A N 1
ATOM 770 C CA . GLY A 1 104 ? -1.079 -9.775 3.182 1.00 87.12 104 GLY A CA 1
ATOM 771 C C . GLY A 1 104 ? -1.502 -9.438 1.749 1.00 87.12 104 GLY A C 1
ATOM 772 O O . GLY A 1 104 ? -1.799 -10.338 0.964 1.00 87.12 104 GLY A O 1
ATOM 773 N N . LEU A 1 105 ? -1.551 -8.153 1.394 1.00 89.44 105 LEU A N 1
ATOM 774 C CA . LEU A 1 105 ? -1.892 -7.698 0.051 1.00 89.44 105 LEU A CA 1
ATOM 775 C C . LEU A 1 105 ? -0.628 -7.569 -0.808 1.00 89.44 105 LEU A C 1
ATOM 777 O O . LEU A 1 105 ? 0.417 -7.100 -0.361 1.00 89.44 105 LEU A O 1
ATOM 781 N N . HIS A 1 106 ? -0.743 -7.961 -2.075 1.00 89.19 106 HIS A N 1
ATOM 782 C CA . HIS A 1 106 ? 0.302 -7.872 -3.088 1.00 89.19 106 HIS A CA 1
ATOM 783 C C . HIS A 1 106 ? -0.013 -6.736 -4.076 1.00 89.19 106 HIS A C 1
ATOM 785 O O . HIS A 1 106 ? -0.782 -6.940 -5.021 1.00 89.19 106 HIS A O 1
ATOM 791 N N . PRO A 1 107 ? 0.540 -5.527 -3.881 1.00 87.81 107 PRO A N 1
ATOM 792 C CA . PRO A 1 107 ? 0.220 -4.404 -4.747 1.00 87.81 107 PRO A CA 1
ATOM 793 C C . PRO A 1 107 ? 1.016 -4.379 -6.054 1.00 87.81 107 PRO A C 1
ATOM 795 O O . PRO A 1 107 ? 2.242 -4.477 -6.063 1.00 87.81 107 PRO A O 1
ATOM 798 N N . LEU A 1 108 ? 0.301 -4.137 -7.153 1.00 89.88 108 LEU A N 1
ATOM 799 C CA . LEU A 1 108 ? 0.823 -3.742 -8.455 1.00 89.88 108 LEU A CA 1
ATOM 800 C C . LEU A 1 108 ? 0.569 -2.241 -8.648 1.00 89.88 108 LEU A C 1
ATOM 802 O O . LEU A 1 108 ? -0.574 -1.807 -8.798 1.00 89.88 108 LEU A O 1
ATOM 806 N N . PHE A 1 109 ? 1.635 -1.445 -8.654 1.00 88.00 109 PHE A N 1
ATOM 807 C CA . PHE A 1 109 ? 1.545 -0.001 -8.863 1.00 88.00 109 PHE A CA 1
ATOM 808 C C . PHE A 1 109 ? 1.711 0.345 -10.341 1.00 88.00 109 PHE A C 1
ATOM 810 O O . PHE A 1 109 ? 2.696 -0.051 -10.965 1.00 88.00 109 PHE A O 1
ATOM 817 N N . VAL A 1 110 ? 0.787 1.137 -10.878 1.00 87.88 110 VAL A N 1
ATOM 818 C CA . VAL A 1 110 ? 0.890 1.721 -12.217 1.00 87.88 110 VAL A CA 1
ATOM 819 C C . VAL A 1 110 ? 1.099 3.224 -12.051 1.00 87.88 110 VAL A C 1
ATOM 821 O O . VAL A 1 110 ? 0.284 3.914 -11.442 1.00 87.88 110 VAL A O 1
ATOM 824 N N . THR A 1 111 ? 2.229 3.740 -12.540 1.00 80.31 111 THR A N 1
ATOM 825 C CA . THR A 1 111 ? 2.552 5.173 -12.460 1.00 80.31 111 THR A CA 1
ATOM 826 C C . THR A 1 111 ? 3.328 5.652 -13.694 1.00 80.31 111 THR A C 1
ATOM 828 O O . THR A 1 111 ? 4.222 4.946 -14.170 1.00 80.31 111 THR A O 1
ATOM 831 N N . PRO A 1 112 ? 3.047 6.859 -14.223 1.00 72.56 112 PRO A N 1
ATOM 832 C CA . PRO A 1 112 ? 3.749 7.426 -15.375 1.00 72.56 112 PRO A CA 1
ATOM 833 C C . PRO A 1 112 ? 5.107 8.076 -15.010 1.00 72.56 112 PRO A C 1
ATOM 835 O O . PRO A 1 112 ? 5.365 9.224 -15.360 1.00 72.56 112 PRO A O 1
ATOM 838 N N . ASN A 1 113 ? 6.008 7.350 -14.335 1.00 62.28 113 ASN A N 1
ATOM 839 C CA . ASN A 1 113 ? 7.386 7.752 -13.957 1.00 62.28 113 ASN A CA 1
ATOM 840 C C . ASN A 1 113 ? 7.558 8.802 -12.843 1.00 62.28 113 ASN A C 1
ATOM 842 O O . ASN A 1 113 ? 8.694 9.113 -12.473 1.00 62.28 113 ASN A O 1
ATOM 846 N N . LYS A 1 114 ? 6.484 9.344 -12.268 1.00 59.22 114 LYS A N 1
ATOM 847 C CA . LYS A 1 114 ? 6.587 10.148 -11.039 1.00 59.22 114 LYS A CA 1
ATOM 848 C C . LYS A 1 114 ? 6.653 9.169 -9.860 1.00 59.22 114 LYS A C 1
ATOM 850 O O . LYS A 1 114 ? 5.921 8.187 -9.862 1.00 59.22 114 LYS A O 1
ATOM 855 N N . GLU A 1 115 ? 7.546 9.398 -8.896 1.00 66.25 115 GLU A N 1
ATOM 856 C CA . GLU A 1 115 ? 7.716 8.564 -7.683 1.00 66.25 115 GLU A CA 1
ATOM 857 C C . GLU A 1 115 ? 8.525 7.248 -7.806 1.00 66.25 115 GLU A C 1
ATOM 859 O O . GLU A 1 115 ? 8.483 6.401 -6.912 1.00 66.25 115 GLU A O 1
ATOM 864 N N . MET A 1 116 ? 9.359 7.083 -8.842 1.00 70.19 116 MET A N 1
ATOM 865 C CA . MET A 1 116 ? 10.178 5.864 -9.032 1.00 70.19 116 MET A CA 1
ATOM 866 C C . MET A 1 116 ? 11.096 5.521 -7.846 1.00 70.19 116 MET A C 1
ATOM 868 O O . MET A 1 116 ? 11.289 4.347 -7.541 1.00 70.19 116 MET A O 1
ATOM 872 N N . ARG A 1 117 ? 11.651 6.525 -7.149 1.00 74.94 117 ARG A N 1
ATOM 873 C CA . ARG A 1 117 ? 12.517 6.297 -5.973 1.00 74.94 117 ARG A CA 1
ATOM 874 C C . ARG A 1 117 ? 11.770 5.633 -4.820 1.00 74.94 117 ARG A C 1
ATOM 876 O O . ARG A 1 117 ? 12.317 4.742 -4.180 1.00 74.94 117 ARG A O 1
ATOM 883 N N . LEU A 1 118 ? 10.534 6.062 -4.574 1.00 76.38 118 LEU A N 1
ATOM 884 C CA . LEU A 1 118 ? 9.694 5.487 -3.533 1.00 76.38 118 LEU A CA 1
ATOM 885 C C . LEU A 1 118 ? 9.321 4.048 -3.887 1.00 76.38 118 LEU A C 1
ATOM 887 O O . LEU A 1 118 ? 9.520 3.148 -3.078 1.00 76.38 118 LEU A O 1
ATOM 891 N N . LEU A 1 119 ? 8.810 3.827 -5.100 1.00 77.19 119 LEU A N 1
ATOM 892 C CA . LEU A 1 119 ? 8.411 2.489 -5.535 1.00 77.19 119 LEU A CA 1
ATOM 893 C C . LEU A 1 119 ? 9.590 1.524 -5.500 1.00 77.19 119 LEU A C 1
ATOM 895 O O . LEU A 1 119 ? 9.443 0.399 -5.032 1.00 77.19 119 LEU A O 1
ATOM 899 N N . ARG A 1 120 ? 10.777 1.980 -5.902 1.00 79.50 120 ARG A N 1
ATOM 900 C CA . ARG A 1 120 ? 12.004 1.191 -5.825 1.00 79.50 120 ARG A CA 1
ATOM 901 C C . ARG A 1 120 ? 12.351 0.746 -4.406 1.00 79.50 120 ARG A C 1
ATOM 903 O O . ARG A 1 120 ? 12.797 -0.380 -4.233 1.00 79.50 120 ARG A O 1
ATOM 910 N N . ALA A 1 121 ? 12.131 1.588 -3.398 1.00 80.00 121 ALA A N 1
ATOM 911 C CA . ALA A 1 121 ? 12.408 1.225 -2.008 1.00 80.00 121 ALA A CA 1
ATOM 912 C C . ALA A 1 121 ? 11.497 0.098 -1.485 1.00 80.00 121 ALA A C 1
ATOM 914 O O . ALA A 1 121 ? 11.843 -0.564 -0.510 1.00 80.00 121 ALA A O 1
ATOM 915 N N . HIS A 1 122 ? 10.346 -0.126 -2.126 1.00 76.75 122 HIS A N 1
ATOM 916 C CA . HIS A 1 122 ? 9.319 -1.041 -1.633 1.00 76.75 122 HIS A CA 1
ATOM 917 C C . HIS A 1 122 ? 8.898 -2.138 -2.625 1.00 76.75 122 HIS A C 1
ATOM 919 O O . HIS A 1 122 ? 7.988 -2.912 -2.336 1.00 76.75 122 HIS A O 1
ATOM 925 N N . THR A 1 123 ? 9.536 -2.238 -3.790 1.00 82.19 123 THR A N 1
ATOM 926 C CA . THR A 1 123 ? 9.230 -3.253 -4.811 1.00 82.19 123 THR A CA 1
ATOM 927 C C . THR A 1 123 ? 10.510 -3.932 -5.280 1.00 82.19 123 THR A C 1
ATOM 929 O O . THR A 1 123 ? 11.598 -3.384 -5.137 1.00 82.19 123 THR A O 1
ATOM 932 N N . ARG A 1 124 ? 10.400 -5.135 -5.852 1.00 82.25 124 ARG A N 1
ATOM 933 C CA . ARG A 1 124 ? 11.568 -5.917 -6.303 1.00 82.25 124 ARG A CA 1
ATOM 934 C C . ARG A 1 124 ? 11.944 -5.678 -7.765 1.00 82.25 124 ARG A C 1
ATOM 936 O O . ARG A 1 124 ? 13.104 -5.818 -8.133 1.00 82.25 124 ARG A O 1
ATOM 943 N N . SER A 1 125 ? 10.965 -5.347 -8.595 1.00 85.44 125 SER A N 1
ATOM 944 C CA . SER A 1 125 ? 11.119 -5.245 -10.044 1.00 85.44 125 SER A CA 1
ATOM 945 C C . SER A 1 125 ? 10.106 -4.264 -10.616 1.00 85.44 125 SER A C 1
ATOM 947 O O . SER A 1 125 ? 9.091 -3.966 -9.984 1.00 85.44 125 SER A O 1
ATOM 949 N N . ALA A 1 126 ? 10.357 -3.817 -11.841 1.00 86.94 126 ALA A N 1
ATOM 950 C CA . ALA A 1 126 ? 9.454 -2.972 -12.602 1.00 86.94 126 ALA A CA 1
ATOM 951 C C . ALA A 1 126 ? 9.164 -3.590 -13.972 1.00 86.94 126 ALA A C 1
ATOM 953 O O . ALA A 1 126 ? 10.027 -4.208 -14.596 1.00 86.94 126 ALA A O 1
ATOM 954 N N . ILE A 1 127 ? 7.943 -3.382 -14.460 1.00 89.56 127 ILE A N 1
ATOM 955 C CA . ILE A 1 127 ? 7.583 -3.661 -15.850 1.00 89.56 127 ILE A CA 1
ATOM 956 C C . ILE A 1 127 ? 7.559 -2.320 -16.572 1.00 89.56 127 ILE A C 1
ATOM 958 O O . ILE A 1 127 ? 6.677 -1.494 -16.339 1.00 89.56 127 ILE A O 1
ATOM 962 N N . LEU A 1 128 ? 8.545 -2.090 -17.435 1.00 86.44 128 LEU A N 1
ATOM 963 C CA . LEU A 1 128 ? 8.616 -0.881 -18.239 1.00 86.44 128 LEU A CA 1
ATOM 964 C C . LEU A 1 128 ? 7.736 -1.046 -19.474 1.00 86.44 128 LEU A C 1
ATOM 966 O O . LEU A 1 128 ? 7.964 -1.931 -20.300 1.00 86.44 128 LEU A O 1
ATOM 970 N N . VAL A 1 129 ? 6.759 -0.156 -19.616 1.00 89.25 129 VAL A N 1
ATOM 971 C CA . VAL A 1 129 ? 5.926 -0.066 -20.812 1.00 89.25 129 VAL A CA 1
ATOM 972 C C . VAL A 1 129 ? 6.434 1.090 -21.662 1.00 89.25 129 VAL A C 1
ATOM 974 O O . VAL A 1 129 ? 6.342 2.253 -21.273 1.00 89.25 129 VAL A O 1
ATOM 977 N N . HIS A 1 130 ? 6.971 0.771 -22.837 1.00 87.94 130 HIS A N 1
ATOM 978 C CA . HIS A 1 130 ? 7.414 1.761 -23.812 1.00 87.94 130 HIS A CA 1
ATOM 979 C C . HIS A 1 130 ? 6.476 1.753 -25.016 1.00 87.94 130 HIS A C 1
ATOM 981 O O . HIS A 1 130 ? 6.250 0.712 -25.634 1.00 87.94 130 HIS A O 1
ATOM 987 N N . ARG A 1 131 ? 5.927 2.919 -25.361 1.00 89.25 131 ARG A N 1
ATOM 988 C CA . ARG A 1 131 ? 5.064 3.090 -26.531 1.00 89.25 131 ARG A CA 1
ATOM 989 C C . ARG A 1 131 ? 5.817 3.841 -27.623 1.00 89.25 131 ARG A C 1
ATOM 991 O O . ARG A 1 131 ? 6.215 4.982 -27.417 1.00 89.25 131 ARG A O 1
ATOM 998 N N . LYS A 1 132 ? 5.939 3.218 -28.796 1.00 91.00 132 LYS A N 1
ATOM 999 C CA . LYS A 1 132 ? 6.422 3.846 -30.030 1.00 91.00 132 LYS A CA 1
ATOM 1000 C C . LYS A 1 132 ? 5.307 3.789 -31.072 1.00 91.00 132 LYS A C 1
ATOM 1002 O O . LYS A 1 132 ? 4.865 2.706 -31.457 1.00 91.00 132 LYS A O 1
ATOM 1007 N N . ASP A 1 133 ? 4.826 4.956 -31.489 1.00 91.75 133 ASP A N 1
ATOM 1008 C CA . ASP A 1 133 ? 3.683 5.112 -32.393 1.00 91.75 133 ASP A CA 1
ATOM 1009 C C . ASP A 1 133 ? 2.417 4.392 -31.869 1.00 91.75 133 ASP A C 1
ATOM 1011 O O . ASP A 1 133 ? 1.885 4.707 -30.794 1.00 91.75 133 ASP A O 1
ATOM 1015 N N . LEU A 1 134 ? 1.930 3.404 -32.625 1.00 92.81 134 LEU A N 1
ATOM 1016 C CA . LEU A 1 134 ? 0.770 2.570 -32.299 1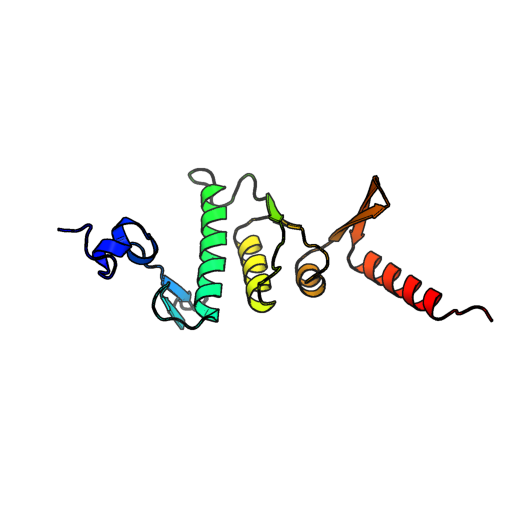.00 92.81 134 LEU A CA 1
ATOM 1017 C C . LEU A 1 134 ? 1.150 1.230 -31.649 1.00 92.81 134 LEU A C 1
ATOM 1019 O O . LEU A 1 134 ? 0.288 0.370 -31.483 1.00 92.81 134 LEU A O 1
ATOM 1023 N N . ARG A 1 135 ? 2.424 1.019 -31.294 1.00 91.75 135 ARG A N 1
ATOM 1024 C CA . ARG A 1 135 ? 2.899 -0.227 -30.680 1.00 91.75 135 ARG A CA 1
ATOM 1025 C C . ARG A 1 135 ? 3.408 0.025 -29.266 1.00 91.75 135 ARG A C 1
ATOM 1027 O O . ARG A 1 135 ? 4.203 0.933 -29.033 1.00 91.75 135 ARG A O 1
ATOM 1034 N N . ALA A 1 136 ? 2.962 -0.809 -28.333 1.00 92.06 136 ALA A N 1
ATOM 1035 C CA . ALA A 1 136 ? 3.504 -0.878 -26.984 1.00 92.06 136 ALA A CA 1
ATOM 1036 C C . ALA A 1 136 ? 4.386 -2.124 -26.852 1.00 92.06 136 ALA A C 1
ATOM 1038 O O . ALA A 1 136 ? 4.023 -3.204 -27.315 1.00 92.06 136 ALA A O 1
ATOM 1039 N N . THR A 1 137 ? 5.542 -1.962 -26.224 1.00 92.06 137 THR A N 1
ATOM 1040 C CA . THR A 1 137 ? 6.463 -3.039 -25.854 1.00 92.06 137 THR A CA 1
ATOM 1041 C C . THR A 1 137 ? 6.620 -3.055 -24.343 1.00 92.06 137 THR A C 1
ATOM 1043 O O . THR A 1 137 ? 6.663 -1.990 -23.722 1.00 92.06 137 THR A O 1
ATOM 1046 N N . LEU A 1 138 ? 6.719 -4.250 -23.766 1.00 92.06 138 LEU A N 1
ATOM 1047 C CA . LEU A 1 138 ? 6.887 -4.451 -22.333 1.00 92.06 138 LEU A CA 1
ATOM 1048 C C . LEU A 1 138 ? 8.227 -5.131 -22.070 1.00 92.06 138 LEU A C 1
ATOM 1050 O O . LEU A 1 138 ? 8.557 -6.115 -22.732 1.00 92.06 138 LEU A O 1
ATOM 1054 N N . THR A 1 139 ? 8.952 -4.636 -21.073 1.00 89.12 139 THR A N 1
ATOM 1055 C CA . THR A 1 139 ? 10.194 -5.249 -20.598 1.00 89.12 139 THR A CA 1
ATOM 1056 C C . THR A 1 139 ? 10.139 -5.355 -19.080 1.00 89.12 139 THR A C 1
ATOM 1058 O O . THR A 1 139 ? 9.965 -4.347 -18.398 1.00 89.12 139 THR A O 1
ATOM 1061 N N . SER A 1 140 ? 10.280 -6.569 -18.548 1.00 89.56 140 SER A N 1
ATOM 1062 C CA . SER A 1 140 ? 10.453 -6.789 -17.109 1.00 89.56 140 SER A CA 1
ATOM 1063 C C . SER A 1 140 ? 11.922 -6.611 -16.756 1.00 89.56 140 SER A C 1
ATOM 1065 O O . SER A 1 140 ? 12.767 -7.227 -17.401 1.00 89.56 140 SER A O 1
ATOM 1067 N N . LEU A 1 141 ? 12.215 -5.781 -15.758 1.00 85.94 141 LEU A N 1
ATOM 1068 C CA . LEU A 1 141 ? 13.573 -5.509 -15.294 1.00 85.94 141 LEU A CA 1
ATOM 1069 C C . LEU A 1 141 ? 13.614 -5.490 -13.765 1.00 85.94 141 LEU A C 1
ATOM 1071 O O . LEU A 1 141 ? 12.696 -4.975 -13.113 1.00 85.94 141 LEU A O 1
ATOM 1075 N N . SER A 1 142 ? 14.692 -6.011 -13.186 1.00 86.12 142 SER A N 1
ATOM 1076 C CA . SER A 1 142 ? 15.030 -5.719 -11.794 1.00 86.12 142 SER A CA 1
ATOM 1077 C C . SER A 1 142 ? 15.458 -4.256 -11.649 1.00 86.12 142 SER A C 1
ATOM 1079 O O . SER A 1 142 ? 15.817 -3.575 -12.618 1.00 86.12 142 SER A O 1
ATOM 1081 N N . TRP A 1 143 ? 15.441 -3.754 -10.416 1.00 83.31 143 TRP A N 1
ATOM 1082 C CA . TRP A 1 143 ? 15.950 -2.413 -10.145 1.00 83.31 143 TRP A CA 1
ATOM 1083 C C . TRP A 1 143 ? 17.450 -2.279 -10.438 1.00 83.31 143 TRP A C 1
ATOM 1085 O O . TRP A 1 143 ? 17.861 -1.210 -10.885 1.00 83.31 143 TRP A O 1
ATOM 1095 N N . GLU A 1 144 ? 18.246 -3.342 -10.255 1.00 81.88 144 GLU A N 1
ATOM 1096 C CA . GLU A 1 144 ? 19.674 -3.331 -10.607 1.00 81.88 144 GLU A CA 1
ATOM 1097 C C . GLU A 1 144 ? 19.887 -3.263 -12.126 1.00 81.88 144 GLU A C 1
ATOM 1099 O O . GLU A 1 144 ? 20.718 -2.492 -12.611 1.00 81.88 144 GLU A O 1
ATOM 1104 N N . GLU A 1 145 ? 19.112 -4.029 -12.901 1.00 82.19 145 GLU A N 1
ATOM 1105 C CA . GLU A 1 145 ? 19.191 -4.027 -14.368 1.00 82.19 145 GLU A CA 1
ATOM 1106 C C . GLU A 1 145 ? 18.824 -2.663 -14.962 1.00 82.19 145 GLU A C 1
ATOM 1108 O O . GLU A 1 145 ? 19.423 -2.222 -15.951 1.00 82.19 145 GLU A O 1
ATOM 1113 N N . LEU A 1 146 ? 17.853 -1.984 -14.343 1.00 78.31 146 LEU A N 1
ATOM 1114 C CA . LEU A 1 146 ? 17.414 -0.649 -14.733 1.00 78.31 146 LEU A CA 1
ATOM 1115 C C . LEU A 1 146 ? 18.503 0.402 -14.464 1.00 78.31 146 LEU A C 1
ATOM 1117 O O . LEU A 1 146 ? 18.725 1.287 -15.291 1.00 78.31 146 LEU A O 1
ATOM 1121 N N . GLU A 1 147 ? 19.224 0.274 -13.350 1.00 77.38 147 GLU A N 1
ATOM 1122 C CA . GLU A 1 147 ? 20.347 1.145 -12.991 1.00 77.38 147 GLU A CA 1
ATOM 1123 C C . GLU A 1 147 ? 21.533 0.961 -13.947 1.00 77.38 147 GLU A C 1
ATOM 1125 O O . GLU A 1 147 ? 22.045 1.932 -14.507 1.00 77.38 147 GLU A O 1
ATOM 1130 N N . ALA A 1 148 ? 21.886 -0.293 -14.246 1.00 81.19 148 ALA A N 1
ATOM 1131 C CA . ALA A 1 148 ? 22.932 -0.620 -15.210 1.00 81.19 148 ALA A CA 1
ATOM 1132 C C . ALA A 1 148 ? 22.615 -0.096 -16.626 1.00 81.19 148 ALA A C 1
ATOM 1134 O O . ALA A 1 148 ? 23.514 0.346 -17.350 1.00 81.19 148 ALA A O 1
ATOM 1135 N N . HIS A 1 149 ? 21.341 -0.124 -17.037 1.00 78.31 149 HIS A N 1
ATOM 1136 C CA . HIS A 1 149 ? 20.899 0.476 -18.299 1.00 78.31 149 HIS A CA 1
ATOM 1137 C C . HIS A 1 149 ? 20.986 2.002 -18.281 1.00 78.31 149 HIS A C 1
ATOM 1139 O O . HIS A 1 149 ? 21.471 2.583 -19.254 1.00 78.31 149 HIS A O 1
ATOM 1145 N N . ALA A 1 150 ? 20.548 2.645 -17.194 1.00 74.31 150 ALA A N 1
ATOM 1146 C CA . ALA A 1 150 ? 20.628 4.093 -17.050 1.00 74.31 150 ALA A CA 1
ATOM 1147 C C . ALA A 1 150 ? 22.082 4.570 -17.172 1.00 74.31 150 ALA A C 1
ATOM 1149 O O . ALA A 1 150 ? 22.360 5.427 -18.005 1.00 74.31 150 ALA A O 1
ATOM 1150 N N . GLU A 1 151 ? 23.018 3.943 -16.451 1.00 76.50 151 GLU A N 1
ATOM 1151 C CA . GLU A 1 151 ? 24.445 4.282 -16.509 1.00 76.50 151 GLU A CA 1
ATOM 1152 C C . GLU A 1 151 ? 25.065 4.110 -17.900 1.00 76.50 151 GLU A C 1
ATOM 1154 O O . GLU A 1 151 ? 25.851 4.952 -18.343 1.00 76.50 151 GLU A O 1
ATOM 1159 N N . LYS A 1 152 ? 24.723 3.028 -18.614 1.00 75.56 152 LYS A N 1
ATOM 1160 C CA . LYS A 1 152 ? 25.192 2.808 -19.994 1.00 75.56 152 LYS A CA 1
ATOM 1161 C C . LYS A 1 152 ? 24.704 3.908 -20.938 1.00 75.56 152 LYS A C 1
ATOM 1163 O O . LYS A 1 152 ? 25.453 4.317 -21.825 1.00 75.56 152 LYS A O 1
ATOM 1168 N N . MET A 1 153 ? 23.477 4.391 -20.751 1.00 72.56 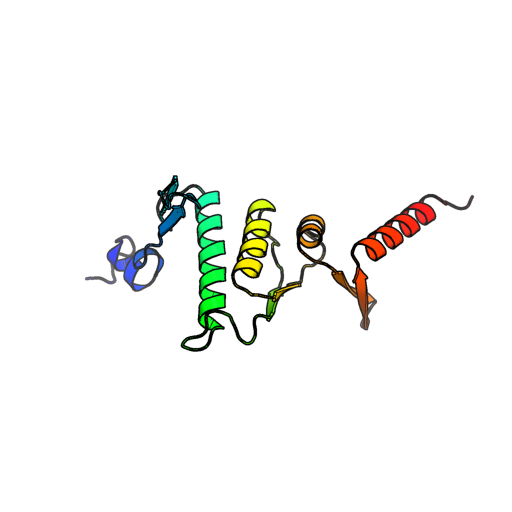153 MET A N 1
ATOM 1169 C CA . MET A 1 153 ? 22.906 5.469 -21.560 1.00 72.56 153 MET A CA 1
ATOM 1170 C C . MET A 1 153 ? 23.543 6.827 -21.245 1.00 72.56 153 MET A C 1
ATOM 1172 O O . MET A 1 153 ? 23.852 7.568 -22.177 1.00 72.56 153 MET A O 1
ATOM 1176 N N . THR A 1 154 ? 23.819 7.144 -19.974 1.00 70.00 154 THR A N 1
ATOM 1177 C CA . THR A 1 154 ? 24.521 8.388 -19.604 1.00 70.00 154 THR A CA 1
ATOM 1178 C C . THR A 1 154 ? 25.955 8.419 -20.121 1.00 70.00 154 THR A C 1
ATOM 1180 O O . THR A 1 154 ? 26.395 9.469 -20.587 1.00 70.00 154 THR A O 1
ATOM 1183 N N . ARG A 1 155 ? 26.675 7.286 -20.083 1.00 65.81 155 ARG A N 1
ATOM 1184 C CA . ARG A 1 155 ? 28.037 7.179 -20.641 1.00 65.81 155 ARG A CA 1
ATOM 1185 C C . ARG A 1 155 ? 28.044 7.382 -22.157 1.00 65.81 155 ARG A C 1
ATOM 1187 O O . ARG A 1 155 ? 28.808 8.208 -22.639 1.00 65.81 155 ARG A O 1
ATOM 1194 N N . LYS A 1 156 ? 27.127 6.738 -22.890 1.00 62.78 156 LYS A N 1
ATOM 1195 C CA . LYS A 1 156 ? 26.969 6.946 -24.343 1.00 62.78 156 LYS A CA 1
ATOM 1196 C C . LYS A 1 156 ? 26.595 8.382 -24.723 1.00 62.78 156 LYS A C 1
ATOM 1198 O O . LYS A 1 156 ? 26.966 8.828 -25.796 1.00 62.78 156 LYS A O 1
ATOM 1203 N N . ALA A 1 157 ? 25.865 9.104 -23.871 1.00 59.25 157 ALA A N 1
ATOM 1204 C CA . ALA A 1 157 ? 25.514 10.504 -24.123 1.00 59.25 157 ALA A CA 1
ATOM 1205 C C . ALA A 1 157 ? 26.687 11.481 -23.895 1.00 59.25 157 ALA A C 1
ATOM 1207 O O . ALA A 1 157 ? 26.684 12.569 -24.463 1.00 59.25 157 ALA A O 1
ATOM 1208 N N . HIS A 1 158 ? 27.676 11.105 -23.072 1.00 55.53 158 HIS A N 1
ATOM 1209 C CA . HIS A 1 158 ? 28.905 11.883 -22.850 1.00 55.53 158 HIS A CA 1
ATOM 1210 C C . HIS A 1 158 ? 30.007 11.568 -23.871 1.00 55.53 158 HIS A C 1
ATOM 1212 O O . HIS A 1 158 ? 30.963 12.329 -23.996 1.00 55.53 158 HIS A O 1
ATOM 1218 N N . GLU A 1 159 ? 29.860 10.489 -24.634 1.00 51.66 159 GLU A N 1
ATOM 1219 C CA . GLU A 1 159 ? 30.621 10.244 -25.856 1.00 51.66 159 GLU A CA 1
ATOM 1220 C C . GLU A 1 159 ? 29.970 11.029 -27.006 1.00 51.66 159 GLU A C 1
ATOM 1222 O O . GLU A 1 159 ? 29.284 10.469 -27.857 1.00 51.66 159 GLU A O 1
ATOM 1227 N N . ILE A 1 160 ? 30.140 12.354 -27.020 1.00 50.09 160 ILE A N 1
ATOM 1228 C CA . ILE A 1 160 ? 29.873 13.142 -28.230 1.00 50.09 160 ILE A CA 1
ATOM 1229 C C . ILE A 1 160 ? 30.984 12.779 -29.230 1.00 50.09 160 ILE A C 1
ATOM 1231 O O . ILE A 1 160 ? 32.155 13.009 -28.913 1.00 50.09 160 ILE A O 1
ATOM 1235 N N . PRO A 1 161 ? 30.680 12.201 -30.407 1.00 51.41 161 PRO A N 1
ATOM 1236 C CA . PRO A 1 161 ? 31.680 12.013 -31.449 1.00 51.41 161 PRO A CA 1
ATOM 1237 C C . PRO A 1 161 ? 32.113 13.392 -31.955 1.00 51.41 161 PRO A C 1
ATOM 1239 O O . PRO A 1 161 ? 31.256 14.242 -32.209 1.00 51.41 161 PRO A O 1
ATOM 1242 N N . GLY A 1 162 ? 33.426 13.609 -32.054 1.00 41.16 162 GLY A N 1
ATOM 1243 C CA . GLY A 1 162 ? 33.996 14.767 -32.748 1.00 41.16 162 GLY A CA 1
ATOM 1244 C C . GLY A 1 162 ? 33.651 14.797 -34.231 1.00 41.16 162 GLY A C 1
ATOM 1245 O O . GLY A 1 162 ? 33.336 13.721 -34.792 1.00 41.16 162 GLY A O 1
#

Radius of gyration: 22.2 Å; chains: 1; bounding box: 73×41×60 Å